Protein AF-A0AAW5II84-F1 (afdb_monomer_lite)

pLDDT: mean 81.82, std 15.34, range [46.84, 96.06]

Sequence (66 aa):
MGVTVTRASEKKRLKELKGHIRSKHYHATFEPLFEDVGEIDLEGYEWIVIGTETDKRKGKVDANPE

Secondary structure (DSSP, 8-state):
-EEE--SGGGTHHHHHHHHH---S--EEEE-S--S-------TT--EEEES---S--TT-------

InterPro domains:
  IPR011101 Protein of unknown function DUF5131 [PF07505] (1-60)

Organism: NCBI:txid165179

Foldseek 3Di:
DEDEDQALVCLVVQVVCVVPDDDPAYEYEHEANLDPNDDHDCPRHPYYHYDHPPDDDDPDDPDDRD

Radius of gyration: 12.78 Å; chains: 1; bounding box: 24×28×33 Å

Structure (mmCIF, N/CA/C/O backbone):
data_AF-A0AAW5II84-F1
#
_entry.id   AF-A0AAW5II84-F1
#
loop_
_atom_site.group_PDB
_atom_site.id
_atom_site.type_symbol
_atom_site.label_atom_id
_atom_site.label_alt_id
_atom_site.label_comp_id
_atom_site.label_asym_id
_atom_site.label_entity_id
_atom_site.label_seq_id
_atom_site.pdbx_PDB_ins_code
_atom_site.Cartn_x
_atom_site.Cartn_y
_atom_site.Cartn_z
_atom_site.occupancy
_atom_site.B_iso_or_equiv
_atom_site.auth_seq_id
_atom_site.auth_comp_id
_atom_site.auth_asym_id
_atom_site.auth_atom_id
_atom_site.pdbx_PDB_model_num
ATOM 1 N N . MET A 1 1 ? -6.075 9.561 5.374 1.00 93.88 1 MET A N 1
ATOM 2 C CA . MET A 1 1 ? -4.636 9.843 5.217 1.00 93.88 1 MET A CA 1
ATOM 3 C C . MET A 1 1 ? -4.042 8.866 4.216 1.00 93.88 1 MET A C 1
ATOM 5 O O . MET A 1 1 ? -4.489 7.728 4.194 1.00 93.88 1 MET A O 1
ATOM 9 N N . GLY A 1 2 ? -3.105 9.316 3.383 1.00 92.62 2 GLY A N 1
ATOM 10 C CA . GLY A 1 2 ? -2.560 8.533 2.272 1.00 92.62 2 GLY A CA 1
ATOM 11 C C . GLY A 1 2 ? -1.070 8.256 2.387 1.00 92.62 2 GLY A C 1
ATOM 12 O O . GLY A 1 2 ? -0.345 9.048 2.990 1.00 92.62 2 GLY A O 1
ATOM 13 N N . VAL A 1 3 ? -0.613 7.173 1.765 1.00 92.38 3 VAL A N 1
ATOM 14 C CA . VAL A 1 3 ? 0.810 6.912 1.511 1.00 92.38 3 VAL A CA 1
ATOM 15 C C . VAL A 1 3 ? 0.999 6.350 0.110 1.00 92.38 3 VAL A C 1
ATOM 17 O O . VAL A 1 3 ? 0.234 5.495 -0.327 1.00 92.38 3 VAL A O 1
ATOM 20 N N . THR A 1 4 ? 2.036 6.822 -0.577 1.00 90.50 4 THR A N 1
ATOM 21 C CA . THR A 1 4 ? 2.450 6.296 -1.880 1.00 90.50 4 THR A CA 1
ATOM 22 C C . THR A 1 4 ? 3.644 5.361 -1.706 1.00 90.50 4 THR A C 1
ATOM 24 O O . THR A 1 4 ? 4.601 5.704 -1.006 1.00 90.50 4 THR A O 1
ATOM 27 N N . VAL A 1 5 ? 3.583 4.193 -2.341 1.00 88.12 5 VAL A N 1
ATOM 28 C CA . VAL A 1 5 ? 4.629 3.166 -2.368 1.00 88.12 5 VAL A CA 1
ATOM 29 C C . VAL A 1 5 ? 4.908 2.824 -3.827 1.00 88.12 5 VAL A C 1
ATOM 31 O O . VAL A 1 5 ? 4.033 2.344 -4.536 1.00 88.12 5 VAL A O 1
ATOM 34 N N . THR A 1 6 ? 6.129 3.069 -4.281 1.00 82.75 6 THR A N 1
ATOM 35 C CA . THR A 1 6 ? 6.548 2.846 -5.676 1.00 82.75 6 THR A CA 1
ATOM 36 C C . THR A 1 6 ? 7.533 1.684 -5.818 1.00 82.75 6 THR A C 1
ATOM 38 O O . THR A 1 6 ? 7.715 1.153 -6.913 1.00 82.75 6 THR A O 1
ATOM 41 N N . ARG A 1 7 ? 8.181 1.294 -4.709 1.00 85.38 7 ARG A N 1
ATOM 42 C CA . ARG A 1 7 ? 9.253 0.290 -4.638 1.00 85.38 7 ARG A CA 1
ATOM 43 C C . ARG A 1 7 ? 9.201 -0.516 -3.342 1.00 85.38 7 ARG A C 1
ATOM 45 O O . ARG A 1 7 ? 8.674 -0.053 -2.326 1.00 85.38 7 ARG A O 1
ATOM 52 N N . ALA A 1 8 ? 9.804 -1.703 -3.336 1.00 86.31 8 ALA A N 1
ATOM 53 C CA . ALA A 1 8 ? 9.781 -2.619 -2.193 1.00 86.31 8 ALA A CA 1
ATOM 54 C C . ALA A 1 8 ? 10.451 -2.023 -0.938 1.00 86.31 8 ALA A C 1
ATOM 56 O O . ALA A 1 8 ? 10.042 -2.302 0.192 1.00 86.31 8 ALA A O 1
ATOM 57 N N . SER A 1 9 ? 11.443 -1.148 -1.119 1.00 87.00 9 SER A N 1
ATOM 58 C CA . SER A 1 9 ? 12.124 -0.443 -0.023 1.00 87.00 9 SER A CA 1
ATOM 59 C C . SER A 1 9 ? 11.213 0.525 0.749 1.00 87.00 9 SER A C 1
ATOM 61 O O . SER A 1 9 ? 11.522 0.908 1.882 1.00 87.00 9 SER A O 1
ATOM 63 N N . GLU A 1 10 ? 10.065 0.895 0.179 1.00 88.94 10 GLU A N 1
ATOM 64 C CA . GLU A 1 10 ? 9.136 1.873 0.746 1.00 88.94 10 GLU A CA 1
ATOM 65 C C . GLU A 1 10 ? 7.987 1.245 1.543 1.00 88.94 10 GLU A C 1
ATOM 67 O O . GLU A 1 10 ? 7.252 1.972 2.212 1.00 88.94 10 GLU A O 1
ATOM 72 N N . LYS A 1 11 ? 7.851 -0.089 1.564 1.00 89.94 11 LYS A N 1
ATOM 73 C CA . LYS A 1 11 ? 6.777 -0.798 2.296 1.00 89.94 11 LYS A CA 1
ATOM 74 C C . LYS A 1 11 ? 6.620 -0.348 3.745 1.00 89.94 11 LYS A C 1
ATOM 76 O O . LYS A 1 11 ? 5.507 -0.256 4.258 1.00 89.94 11 LYS A O 1
ATOM 81 N N . LYS A 1 12 ? 7.736 -0.038 4.413 1.00 92.81 12 LYS A N 1
ATOM 82 C CA . LYS A 1 12 ? 7.744 0.401 5.816 1.00 92.81 12 LYS A CA 1
ATOM 83 C C . LYS A 1 12 ? 6.867 1.634 6.062 1.00 92.81 12 LYS A C 1
ATOM 85 O O . LYS A 1 12 ? 6.318 1.771 7.154 1.00 92.81 12 LYS A O 1
ATOM 90 N N . ARG A 1 13 ? 6.667 2.476 5.040 1.00 92.88 13 ARG A N 1
ATOM 91 C CA . ARG A 1 13 ? 5.857 3.698 5.115 1.00 92.88 13 ARG A CA 1
ATOM 92 C C . ARG A 1 13 ? 4.392 3.391 5.441 1.00 92.88 13 ARG A C 1
ATOM 94 O O . ARG A 1 13 ? 3.753 4.190 6.116 1.00 92.88 13 ARG A O 1
ATOM 101 N N . LEU A 1 14 ? 3.879 2.218 5.052 1.00 93.75 14 LEU A N 1
ATOM 102 C CA . LEU A 1 14 ? 2.521 1.776 5.399 1.00 93.75 14 LEU A CA 1
ATOM 103 C C . LEU A 1 14 ? 2.354 1.584 6.913 1.00 93.75 14 LEU A C 1
ATOM 105 O O . LEU A 1 14 ? 1.353 2.002 7.501 1.00 93.75 14 LEU A O 1
ATOM 109 N N . LYS A 1 15 ? 3.351 0.975 7.562 1.00 93.75 15 LYS A N 1
ATOM 110 C CA . LYS A 1 15 ? 3.342 0.758 9.013 1.00 93.75 15 LYS A CA 1
ATOM 111 C C . LYS A 1 15 ? 3.613 2.056 9.770 1.00 93.75 15 LYS A C 1
ATOM 113 O O . LYS A 1 15 ? 2.922 2.347 10.743 1.00 93.75 15 LYS A O 1
ATOM 118 N N . GLU A 1 16 ? 4.587 2.841 9.312 1.00 94.94 16 GLU A N 1
ATOM 119 C CA . GLU A 1 16 ? 4.927 4.141 9.903 1.00 94.94 16 GLU A CA 1
ATOM 120 C C . GLU A 1 16 ? 3.736 5.105 9.862 1.00 94.94 16 GLU A C 1
ATOM 122 O O . GLU A 1 16 ? 3.480 5.790 10.853 1.00 94.94 16 GLU A O 1
ATOM 127 N N . LEU A 1 17 ? 2.958 5.111 8.770 1.00 94.75 17 LEU A N 1
ATOM 128 C CA . LEU A 1 17 ? 1.764 5.945 8.659 1.00 94.75 17 LEU A CA 1
ATOM 129 C C . LEU A 1 17 ? 0.764 5.638 9.778 1.00 94.75 17 LEU A C 1
ATOM 131 O O . LEU A 1 17 ? 0.366 6.547 10.502 1.00 94.75 17 LEU A O 1
ATOM 135 N N . LYS A 1 18 ? 0.396 4.363 9.953 1.00 93.00 18 LYS A N 1
ATOM 136 C CA . LYS A 1 18 ? -0.540 3.934 11.007 1.00 93.00 18 LYS A CA 1
ATOM 137 C C . LYS A 1 18 ? 0.035 4.123 12.416 1.00 93.00 18 LYS A C 1
ATOM 139 O O . LYS A 1 18 ? -0.714 4.398 13.350 1.00 93.00 18 LYS A O 1
ATOM 144 N N . GLY A 1 19 ? 1.349 3.954 12.578 1.00 94.75 19 GLY A N 1
ATOM 145 C CA . GLY A 1 19 ? 2.031 4.072 13.868 1.00 94.75 19 GLY A CA 1
ATOM 146 C C . GLY A 1 19 ? 2.160 5.512 14.366 1.00 94.75 19 GLY A C 1
ATOM 147 O O . GLY A 1 19 ? 2.068 5.752 15.569 1.00 94.75 19 GLY A O 1
ATOM 148 N N . HIS A 1 20 ? 2.351 6.472 13.458 1.00 95.81 20 HIS A N 1
ATOM 149 C CA . HIS A 1 20 ? 2.603 7.871 13.815 1.00 95.81 20 HIS A CA 1
ATOM 150 C C . HIS A 1 20 ? 1.397 8.789 13.611 1.00 95.81 20 HIS A C 1
ATOM 152 O O . HIS A 1 20 ? 1.298 9.818 14.278 1.00 95.81 20 HIS A O 1
ATOM 158 N N . ILE A 1 21 ? 0.477 8.446 12.707 1.00 94.44 21 ILE A N 1
ATOM 159 C CA . ILE A 1 21 ? -0.650 9.306 12.347 1.00 94.44 21 ILE A CA 1
ATOM 160 C C . ILE A 1 21 ? -1.951 8.561 12.599 1.00 94.44 21 ILE A C 1
ATOM 162 O O . ILE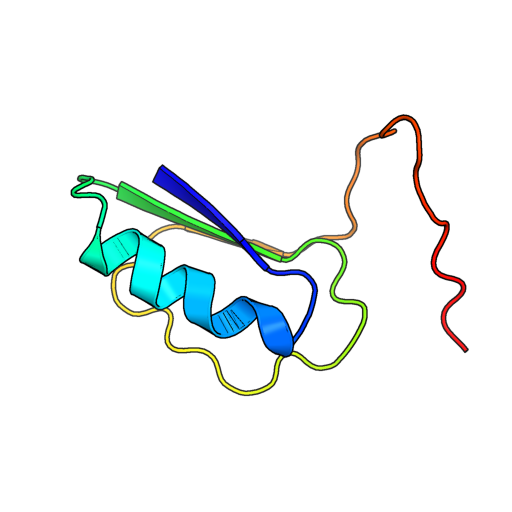 A 1 21 ? -2.243 7.568 11.945 1.00 94.44 21 ILE A O 1
ATOM 166 N N . ARG A 1 22 ? -2.780 9.090 13.505 1.00 94.50 22 ARG A N 1
ATOM 167 C CA . ARG A 1 22 ? -4.150 8.605 13.700 1.00 94.50 22 ARG A CA 1
ATOM 168 C C . ARG A 1 22 ? -5.078 9.257 12.681 1.00 94.50 22 ARG A C 1
ATOM 170 O O . ARG A 1 22 ? -5.262 10.471 12.684 1.00 94.50 22 ARG A O 1
ATOM 177 N N . SER A 1 23 ? -5.691 8.446 11.832 1.00 93.75 23 SER A N 1
ATOM 178 C CA . SER A 1 23 ? -6.730 8.858 10.892 1.00 93.75 23 SER A CA 1
ATOM 179 C C . SER A 1 23 ? -7.912 7.898 10.956 1.00 93.75 23 SER A C 1
ATOM 181 O O . SER A 1 23 ? -7.750 6.735 11.316 1.00 93.75 23 SER A O 1
ATOM 183 N N . LYS A 1 24 ? -9.102 8.393 10.602 1.00 94.06 24 LYS A N 1
ATOM 184 C CA . LYS A 1 24 ? -10.304 7.559 10.480 1.00 94.06 24 LYS A CA 1
ATOM 185 C C . LYS A 1 24 ? -10.253 6.668 9.238 1.00 94.06 24 LYS A C 1
ATOM 187 O O . LYS A 1 24 ? -10.757 5.560 9.280 1.00 94.06 24 LYS A O 1
ATOM 192 N N . HIS A 1 25 ? -9.631 7.172 8.174 1.00 95.62 25 HIS A N 1
ATOM 193 C CA . HIS A 1 25 ? -9.595 6.535 6.866 1.00 95.62 25 HIS A CA 1
ATOM 194 C C . HIS A 1 25 ? -8.160 6.500 6.351 1.00 95.62 25 HIS A C 1
ATOM 196 O O . HIS A 1 25 ? -7.490 7.541 6.361 1.00 95.62 25 HIS A O 1
ATOM 202 N N . TYR A 1 26 ? -7.687 5.347 5.883 1.00 96.06 26 TYR A N 1
ATOM 203 C CA . TYR A 1 26 ? -6.355 5.191 5.288 1.00 96.06 26 TYR A CA 1
ATOM 204 C C . TYR A 1 26 ? -6.466 4.723 3.841 1.00 96.06 26 TYR A C 1
ATOM 206 O O . TYR A 1 26 ? -7.277 3.853 3.530 1.00 96.06 26 TYR A O 1
ATOM 214 N N . HIS A 1 27 ? -5.627 5.281 2.969 1.00 95.25 27 HIS A N 1
ATOM 215 C CA . HIS A 1 27 ? -5.471 4.800 1.600 1.00 95.25 27 HIS A CA 1
ATOM 216 C C . HIS A 1 27 ? -4.000 4.604 1.240 1.00 95.25 27 HIS A C 1
ATOM 218 O O . HIS A 1 27 ? -3.124 5.306 1.754 1.00 95.25 27 HIS A O 1
ATOM 224 N N . ALA A 1 28 ? -3.744 3.636 0.369 1.00 93.81 28 ALA A N 1
ATOM 225 C CA . ALA A 1 28 ? -2.425 3.370 -0.184 1.00 93.81 28 ALA A CA 1
ATOM 226 C C . ALA A 1 28 ? -2.463 3.562 -1.700 1.00 93.81 28 ALA A C 1
ATOM 228 O O . ALA A 1 28 ? -3.422 3.157 -2.357 1.00 93.81 28 ALA A O 1
ATOM 229 N N . THR A 1 29 ? -1.419 4.175 -2.243 1.00 91.81 29 THR A N 1
ATOM 230 C CA . THR A 1 29 ? -1.268 4.433 -3.675 1.00 91.81 29 THR A CA 1
ATOM 231 C C . THR A 1 29 ? -0.001 3.760 -4.179 1.00 91.81 29 THR A C 1
ATOM 233 O O . THR A 1 29 ? 1.067 3.936 -3.597 1.00 91.81 29 THR A O 1
ATOM 236 N N . PHE A 1 30 ? -0.111 3.019 -5.272 1.00 87.75 30 PHE A N 1
ATOM 237 C CA . PHE A 1 30 ? 0.985 2.307 -5.913 1.00 87.75 30 PHE A CA 1
ATOM 238 C C . PHE A 1 30 ? 1.126 2.783 -7.356 1.00 87.75 30 PHE A C 1
ATOM 240 O O . PHE A 1 30 ? 0.447 2.261 -8.240 1.00 87.75 30 PHE A O 1
ATOM 247 N N . GLU A 1 31 ? 1.960 3.806 -7.585 1.00 78.44 31 GLU A N 1
ATOM 248 C CA . GLU A 1 31 ? 2.075 4.451 -8.898 1.00 78.44 31 GLU A CA 1
ATOM 249 C C . GLU A 1 31 ? 3.479 5.010 -9.204 1.00 78.44 31 GLU A C 1
ATOM 251 O O . GLU A 1 31 ? 3.956 5.873 -8.466 1.00 78.44 31 GLU A O 1
ATOM 256 N N . PRO A 1 32 ? 4.112 4.614 -10.330 1.00 73.06 32 PRO A N 1
ATOM 257 C CA . PRO A 1 32 ? 4.051 3.296 -10.972 1.00 73.06 32 PRO A CA 1
ATOM 258 C C . PRO A 1 32 ? 4.708 2.220 -10.091 1.00 73.06 32 PRO A C 1
ATOM 260 O O . PRO A 1 32 ? 5.663 2.497 -9.364 1.00 73.06 32 PRO A O 1
ATOM 263 N N . LEU A 1 33 ? 4.251 0.972 -10.201 1.00 72.38 33 LEU A N 1
ATOM 264 C CA . LEU A 1 33 ? 4.985 -0.181 -9.672 1.00 72.38 33 LEU A CA 1
ATOM 265 C C . LEU A 1 33 ? 6.181 -0.462 -10.592 1.00 72.38 33 LEU A C 1
ATOM 267 O O . LEU A 1 33 ? 6.035 -1.115 -11.621 1.00 72.38 33 LEU A O 1
ATOM 271 N N . PHE A 1 34 ? 7.351 0.088 -10.262 1.00 68.50 34 PHE A N 1
ATOM 272 C CA . PHE A 1 34 ? 8.569 -0.092 -11.069 1.00 68.50 34 PHE A CA 1
ATOM 273 C C . PHE A 1 34 ? 9.206 -1.478 -10.908 1.00 68.50 34 PHE A C 1
ATOM 275 O O . PHE A 1 34 ? 10.010 -1.887 -11.736 1.00 68.50 34 PHE A O 1
ATOM 282 N N . GLU A 1 35 ? 8.882 -2.171 -9.823 1.00 75.94 35 GLU A N 1
ATOM 283 C CA . GLU A 1 35 ? 9.403 -3.485 -9.467 1.00 75.94 35 GLU A CA 1
ATOM 284 C C . GLU A 1 35 ? 8.335 -4.257 -8.687 1.00 75.94 35 GLU A C 1
ATOM 286 O O . GLU A 1 35 ? 7.365 -3.665 -8.198 1.00 75.94 35 GLU A O 1
ATOM 291 N N . ASP A 1 36 ? 8.522 -5.570 -8.547 1.00 83.19 36 ASP A N 1
ATOM 292 C CA . ASP A 1 36 ? 7.686 -6.368 -7.659 1.00 83.19 36 ASP A CA 1
ATOM 293 C C . ASP A 1 36 ? 7.850 -5.870 -6.218 1.00 83.19 36 ASP A C 1
ATOM 295 O O . ASP A 1 36 ? 8.906 -5.986 -5.589 1.00 83.19 36 ASP A O 1
ATOM 299 N N . VAL A 1 37 ? 6.775 -5.294 -5.689 1.00 83.44 37 VAL A N 1
ATOM 300 C CA . VAL A 1 37 ? 6.702 -4.859 -4.301 1.00 83.44 37 VAL A CA 1
ATOM 301 C C . VAL A 1 37 ? 6.390 -6.022 -3.372 1.00 83.44 37 VAL A C 1
ATOM 303 O O . VAL A 1 37 ? 6.200 -5.775 -2.197 1.00 83.44 37 VAL A O 1
ATOM 306 N N . GLY A 1 38 ? 6.347 -7.274 -3.821 1.00 87.31 38 GLY A N 1
ATOM 307 C CA . GLY A 1 38 ? 6.124 -8.475 -3.019 1.00 87.31 38 GLY A CA 1
ATOM 308 C C . GLY A 1 38 ? 4.882 -8.416 -2.126 1.00 87.31 38 GLY A C 1
ATOM 309 O O . GLY A 1 38 ? 3.954 -7.642 -2.342 1.00 87.31 38 GLY A O 1
ATOM 310 N N . GLU A 1 39 ? 4.882 -9.220 -1.063 1.00 89.88 39 GLU A N 1
ATOM 311 C CA . GLU A 1 39 ? 3.766 -9.236 -0.117 1.00 89.88 39 GLU A CA 1
ATOM 312 C C . GLU A 1 39 ? 3.710 -7.939 0.707 1.00 89.88 39 GLU A C 1
ATOM 314 O O . GLU A 1 39 ? 4.745 -7.406 1.147 1.00 89.88 39 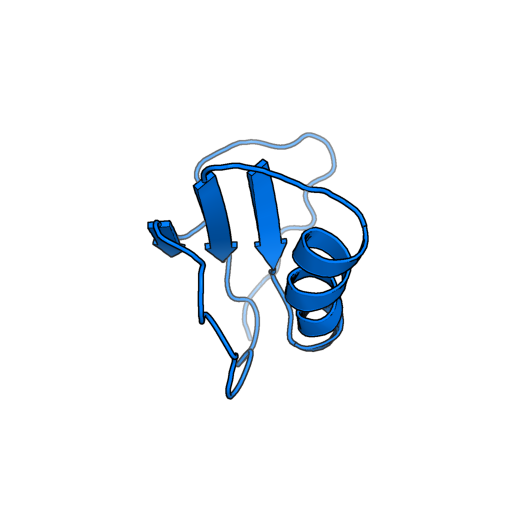GLU A O 1
ATOM 319 N N . ILE A 1 40 ? 2.493 -7.425 0.886 1.00 88.75 40 ILE A N 1
ATOM 320 C CA . ILE A 1 40 ? 2.194 -6.200 1.622 1.00 88.75 40 ILE A CA 1
ATOM 321 C C . ILE A 1 40 ? 0.989 -6.443 2.529 1.00 88.75 40 ILE A C 1
ATOM 323 O O . ILE A 1 40 ? -0.061 -6.890 2.073 1.00 88.75 40 ILE A O 1
ATOM 327 N N . ASP A 1 41 ? 1.133 -6.071 3.800 1.00 89.94 41 ASP A N 1
ATOM 328 C CA . ASP A 1 41 ? 0.021 -5.987 4.743 1.00 89.94 41 ASP A CA 1
ATOM 329 C C . ASP A 1 41 ? -0.769 -4.686 4.519 1.00 89.94 41 ASP A C 1
ATOM 331 O O . ASP A 1 41 ? -0.268 -3.578 4.745 1.00 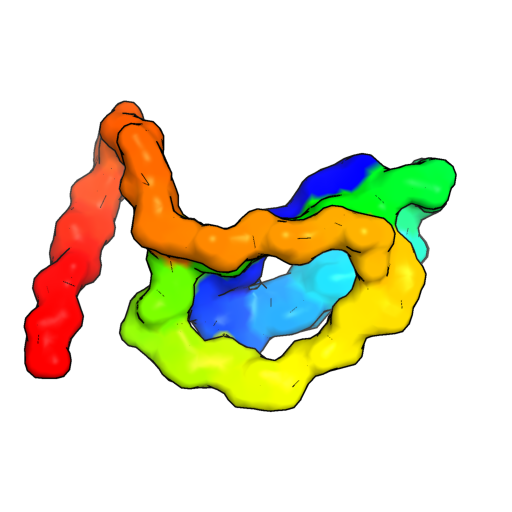89.94 41 ASP A O 1
ATOM 335 N N . LEU A 1 42 ? -2.007 -4.841 4.050 1.00 92.31 42 LEU A N 1
ATOM 336 C CA . LEU A 1 42 ? -2.953 -3.756 3.781 1.00 92.31 42 LEU A CA 1
ATOM 337 C C . LEU A 1 42 ? -4.079 -3.693 4.822 1.00 92.31 42 LEU A C 1
ATOM 339 O O . LEU A 1 42 ? -5.062 -2.978 4.621 1.00 92.31 42 LEU A O 1
ATOM 343 N N . GLU A 1 43 ? -3.965 -4.403 5.947 1.00 93.44 43 GLU A N 1
ATOM 344 C CA . GLU A 1 43 ? -4.995 -4.388 6.980 1.00 93.44 43 GLU A CA 1
ATOM 345 C C . GLU A 1 43 ? -5.263 -2.952 7.470 1.00 93.44 43 GLU A C 1
ATOM 347 O O . GLU A 1 43 ? -4.357 -2.201 7.852 1.00 93.44 43 GLU A O 1
ATOM 352 N N . GLY A 1 44 ? -6.534 -2.547 7.475 1.00 93.19 44 GLY A N 1
ATOM 353 C CA . GLY A 1 44 ? -6.960 -1.207 7.886 1.00 93.19 44 GLY A CA 1
ATOM 354 C C . GLY A 1 44 ? -6.736 -0.103 6.846 1.00 93.19 44 GLY A C 1
ATOM 355 O O . GLY A 1 44 ? -6.999 1.060 7.154 1.00 93.19 44 GLY A O 1
ATOM 356 N N . TYR A 1 45 ? -6.277 -0.440 5.638 1.00 95.56 45 TYR A N 1
ATOM 357 C CA . TYR A 1 45 ? -6.384 0.428 4.467 1.00 95.56 45 TYR A CA 1
ATOM 358 C C . TYR A 1 45 ? -7.717 0.162 3.771 1.00 95.56 45 TYR A C 1
ATOM 360 O O . TYR A 1 45 ? -8.021 -0.963 3.392 1.00 95.56 45 TYR A O 1
ATOM 368 N N . GLU A 1 46 ? -8.527 1.204 3.620 1.00 96.06 46 GLU A N 1
ATOM 369 C CA . GLU A 1 46 ? -9.878 1.076 3.067 1.00 96.06 46 GLU A CA 1
ATOM 370 C C . GLU A 1 46 ? -9.878 1.215 1.548 1.00 96.06 46 GLU A C 1
ATOM 372 O O . GLU A 1 46 ? -10.709 0.612 0.871 1.00 96.06 46 GLU A O 1
ATOM 377 N N . TRP A 1 47 ? -8.940 2.001 1.011 1.00 94.69 47 TRP A N 1
ATOM 378 C CA . TRP A 1 47 ? -8.830 2.261 -0.420 1.00 94.69 47 TRP A CA 1
ATOM 379 C C . TRP A 1 47 ? -7.411 2.031 -0.912 1.00 94.69 47 TRP A C 1
ATOM 381 O O 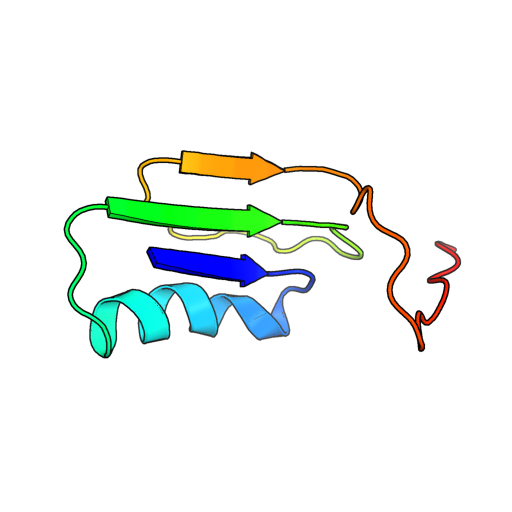. TRP A 1 47 ? -6.446 2.547 -0.344 1.00 94.69 47 TRP A O 1
ATOM 391 N N . ILE A 1 48 ? -7.306 1.288 -2.007 1.00 92.12 48 ILE A N 1
ATOM 392 C CA . ILE A 1 48 ? -6.049 0.998 -2.681 1.00 92.12 48 ILE A CA 1
ATOM 393 C C . ILE A 1 48 ? -6.142 1.555 -4.096 1.00 92.12 48 ILE A C 1
ATOM 395 O O . ILE A 1 48 ? -7.064 1.223 -4.839 1.00 92.12 48 ILE A O 1
ATOM 399 N N . VAL A 1 49 ? -5.191 2.411 -4.451 1.00 88.94 49 VAL A N 1
ATOM 400 C CA . VAL A 1 49 ? -5.041 2.967 -5.795 1.00 88.94 49 VAL A CA 1
ATOM 401 C C . VAL A 1 49 ? -3.843 2.283 -6.442 1.00 88.94 49 VAL A C 1
ATOM 403 O O . VAL A 1 49 ? -2.747 2.323 -5.889 1.00 88.94 49 VAL A O 1
ATOM 406 N N . ILE A 1 50 ? -4.054 1.637 -7.587 1.00 86.06 50 ILE A N 1
ATOM 407 C CA . ILE A 1 50 ? -3.006 0.982 -8.378 1.00 86.06 50 ILE A CA 1
ATOM 408 C C . ILE A 1 50 ? -3.096 1.549 -9.784 1.00 86.06 50 ILE A C 1
ATOM 410 O O . ILE A 1 50 ? -4.156 1.479 -10.408 1.00 86.06 50 ILE A O 1
ATOM 414 N N . GLY A 1 51 ? -1.995 2.085 -10.290 1.00 74.94 51 GLY A N 1
ATOM 415 C CA . GLY A 1 51 ? -2.006 2.717 -11.597 1.00 74.94 51 GLY A CA 1
ATOM 416 C C . GLY A 1 51 ? -0.629 3.151 -12.065 1.00 74.94 51 GLY A C 1
ATOM 417 O O . GLY A 1 51 ? 0.348 3.185 -11.327 1.00 74.94 51 GLY A O 1
ATOM 418 N N . THR A 1 52 ? -0.532 3.483 -13.341 1.00 63.12 52 THR A N 1
ATOM 419 C CA . THR A 1 52 ? 0.581 4.285 -13.846 1.00 63.12 52 THR A CA 1
ATOM 420 C C . THR A 1 52 ? 0.327 5.738 -13.457 1.00 63.12 52 THR A C 1
ATOM 422 O O . THR A 1 52 ? -0.733 6.255 -13.804 1.00 63.12 52 THR A O 1
ATOM 425 N N . GLU A 1 53 ? 1.273 6.391 -12.768 1.00 63.62 53 GLU A N 1
ATOM 426 C CA . GLU A 1 53 ? 1.143 7.798 -12.345 1.00 63.62 53 GLU A CA 1
ATOM 427 C C . GLU A 1 53 ? 0.721 8.675 -13.542 1.00 63.62 53 GLU A C 1
ATOM 429 O O . GLU A 1 53 ? 1.462 8.817 -14.520 1.00 63.62 53 GLU A O 1
ATOM 434 N N . THR A 1 54 ? -0.491 9.238 -13.481 1.00 57.09 54 THR A N 1
ATOM 435 C CA . THR A 1 54 ? -1.107 10.008 -14.580 1.00 57.09 54 THR A CA 1
ATOM 436 C C . THR A 1 54 ? -0.667 11.472 -14.660 1.00 57.09 54 THR A C 1
ATOM 438 O O . THR A 1 54 ? -1.107 12.173 -15.571 1.00 57.09 54 THR A O 1
ATOM 441 N N . ASP A 1 55 ? 0.189 11.962 -13.753 1.00 51.25 55 ASP A N 1
ATOM 442 C CA . ASP A 1 55 ? 0.495 13.395 -13.654 1.00 51.25 55 ASP A CA 1
ATOM 443 C C . ASP A 1 55 ? 1.939 13.765 -14.055 1.00 51.25 55 ASP A C 1
ATOM 445 O O . ASP A 1 55 ? 2.904 13.026 -13.841 1.00 51.25 55 ASP A O 1
ATOM 449 N N . LYS A 1 56 ? 2.111 14.942 -14.670 1.00 54.09 56 LYS A N 1
ATOM 450 C CA . LYS A 1 56 ?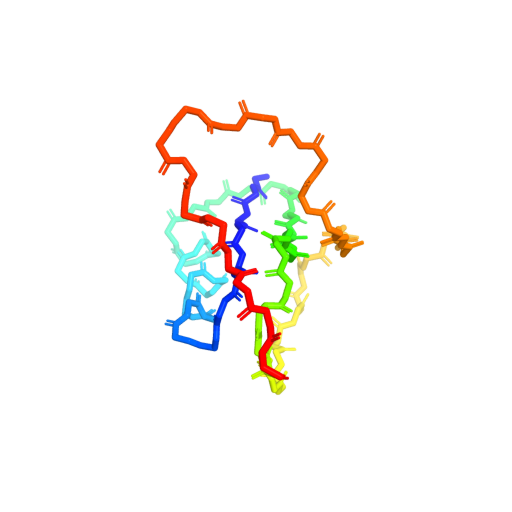 3.418 15.462 -15.113 1.00 54.09 56 LYS A CA 1
ATOM 451 C C . LYS A 1 56 ? 4.127 16.154 -13.947 1.00 54.09 56 LYS A C 1
ATOM 453 O O . LYS A 1 56 ? 4.010 17.366 -13.767 1.00 54.09 56 LYS A O 1
ATOM 458 N N . ARG A 1 57 ? 4.934 15.418 -13.177 1.00 61.38 57 ARG A N 1
ATOM 459 C CA . ARG A 1 57 ? 5.828 16.020 -12.169 1.00 61.38 57 ARG A CA 1
ATOM 460 C C . ARG A 1 57 ? 7.089 16.638 -12.787 1.00 61.38 57 ARG A C 1
ATOM 462 O O . ARG A 1 57 ? 7.783 16.024 -13.592 1.00 61.38 57 ARG A O 1
ATOM 469 N N . LYS A 1 58 ? 7.430 17.862 -12.366 1.00 46.84 58 LYS A N 1
ATOM 470 C CA . LYS A 1 58 ? 8.693 18.537 -12.721 1.00 46.84 58 LYS A CA 1
ATOM 471 C C . LYS A 1 58 ? 9.859 17.831 -12.008 1.00 46.84 58 LYS A C 1
ATOM 473 O O . LYS A 1 58 ? 9.819 17.699 -10.790 1.00 46.84 58 LYS A O 1
ATOM 478 N N . GLY A 1 59 ? 10.879 17.390 -12.752 1.00 58.09 59 GLY A N 1
ATOM 479 C CA . GLY A 1 59 ? 11.996 16.588 -12.217 1.00 58.09 59 GLY A CA 1
ATOM 480 C C . GLY A 1 59 ? 11.791 15.069 -12.295 1.00 58.09 59 GLY A C 1
ATOM 481 O O . GLY A 1 59 ? 12.480 14.327 -11.601 1.00 58.09 59 GLY A O 1
ATOM 482 N N . LYS A 1 60 ? 10.841 14.608 -13.119 1.00 56.91 60 LYS A N 1
ATOM 483 C CA . LYS A 1 60 ? 10.599 13.186 -13.368 1.00 56.91 60 LYS A CA 1
ATOM 484 C C . LYS A 1 60 ? 11.841 12.528 -13.977 1.00 56.91 60 LYS A C 1
ATOM 486 O O . LYS A 1 60 ? 12.371 13.000 -14.979 1.00 56.91 60 LYS A O 1
ATOM 491 N N . VAL A 1 61 ? 12.276 11.434 -13.361 1.00 57.06 61 VAL A N 1
ATOM 492 C CA . VAL A 1 61 ? 13.132 10.443 -14.011 1.00 57.06 61 VAL A CA 1
ATOM 493 C C . VAL A 1 61 ? 12.179 9.530 -14.767 1.00 57.06 61 VAL A C 1
ATOM 495 O O . VAL A 1 61 ? 11.375 8.836 -14.144 1.00 57.06 61 VAL A O 1
ATOM 498 N N . ASP A 1 62 ? 12.212 9.576 -16.096 1.00 58.22 62 ASP A N 1
ATOM 499 C CA . ASP A 1 62 ? 11.528 8.575 -16.905 1.00 58.22 62 ASP A CA 1
ATOM 500 C C . ASP A 1 62 ? 12.220 7.237 -16.643 1.00 58.22 62 ASP A C 1
ATOM 502 O O . ASP A 1 62 ? 13.369 7.024 -17.030 1.00 58.22 62 ASP A O 1
ATOM 506 N N . ALA A 1 63 ? 11.555 6.358 -15.895 1.00 49.84 63 ALA A N 1
ATOM 507 C CA . ALA A 1 63 ? 12.037 4.998 -15.754 1.00 49.84 63 ALA A CA 1
ATOM 508 C C . ALA A 1 63 ? 11.763 4.298 -17.082 1.00 49.84 63 ALA A C 1
ATOM 510 O O . ALA A 1 63 ? 10.607 4.132 -17.468 1.00 49.84 63 ALA A O 1
ATOM 511 N N . ASN A 1 64 ? 12.831 3.934 -17.780 1.00 57.34 64 ASN A N 1
ATOM 512 C CA . ASN A 1 64 ? 12.754 3.053 -18.928 1.00 57.34 64 ASN A CA 1
ATOM 513 C C . ASN A 1 64 ? 12.731 1.620 -18.370 1.00 57.34 64 ASN A C 1
ATOM 515 O O . ASN A 1 64 ? 13.741 1.214 -17.792 1.00 57.34 64 ASN A O 1
ATOM 519 N N . PRO A 1 65 ? 11.602 0.893 -18.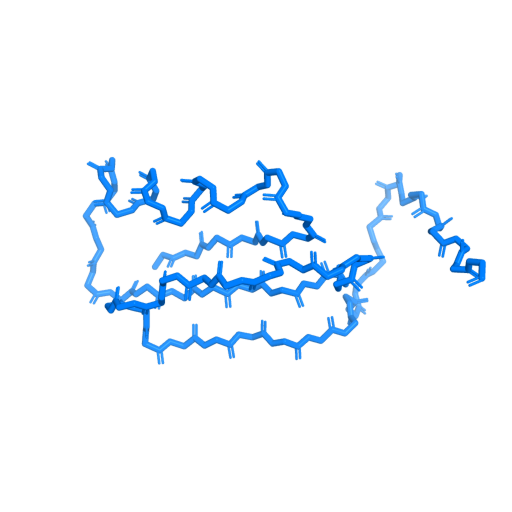424 1.00 52.50 65 PRO A N 1
ATOM 520 C CA . PRO A 1 65 ? 11.602 -0.514 -18.052 1.00 52.50 65 PRO A CA 1
ATOM 521 C C . PRO A 1 65 ? 12.455 -1.280 -19.073 1.00 52.50 65 PRO A C 1
ATOM 523 O O . PRO A 1 65 ? 12.263 -1.108 -20.279 1.00 52.50 65 PRO A O 1
ATOM 526 N N . GLU A 1 66 ? 13.432 -2.045 -18.582 1.00 53.25 66 GLU A N 1
ATOM 527 C CA . GLU A 1 66 ? 14.194 -3.015 -19.383 1.00 53.25 66 GLU A CA 1
ATOM 528 C C . GLU A 1 66 ? 13.324 -4.210 -19.790 1.00 53.25 66 GLU A C 1
ATOM 530 O O . GLU A 1 66 ? 12.458 -4.620 -18.979 1.00 53.25 66 GLU A O 1
#